Protein AF-A0A9P0K4I7-F1 (afdb_monomer_lite)

Foldseek 3Di:
DVVVVVVVVVVVVVVPPPVPPDDPVVPDDDDDPVVVVVVVVVVVVCVVVVVVVQVVCVVVVVHPPPPPPVPDDDPPPPPPDDPPDDQDADDPDDPFDFPDKDDDPDFWIWTDGPVGIDIDGHDDD

Organism: Acanthoscelides obtectus (NCBI:txid200917)

Secondary structure (DSSP, 8-state):
-HHHHHHHHHHHHTTS-TT--S-GGGGSPPPPTHHHHHHHHHHHHHHHHHHHHHHHHHHHT-SS--SS--SS--TT------TTS---------SSPEEEEEE-SSSEEEEEETTEEEEEE----

Radius of gyration: 27.65 Å; chains: 1; bounding box: 65×18×66 Å

pLDDT: mean 71.21, std 15.38, range [39.22, 96.19]

Structure (mmCIF, N/CA/C/O backbone):
data_AF-A0A9P0K4I7-F1
#
_entry.id   AF-A0A9P0K4I7-F1
#
loop_
_atom_site.group_PDB
_atom_site.id
_atom_site.type_symbol
_atom_site.label_atom_id
_atom_site.label_alt_id
_atom_site.label_comp_id
_atom_site.label_asym_id
_atom_site.label_entity_id
_atom_site.label_seq_id
_atom_site.pdbx_PDB_ins_code
_atom_site.Cartn_x
_atom_site.Cartn_y
_atom_site.Cartn_z
_atom_site.occupancy
_atom_site.B_iso_or_equiv
_atom_site.auth_seq_id
_atom_site.auth_comp_id
_atom_site.auth_asym_id
_atom_site.auth_atom_id
_atom_site.pdbx_PDB_model_num
ATOM 1 N N . MET A 1 1 ? 25.303 -8.390 16.172 1.00 68.50 1 MET A N 1
ATOM 2 C CA . MET A 1 1 ? 23.932 -7.814 16.115 1.00 68.50 1 MET A CA 1
ATOM 3 C C . MET A 1 1 ? 23.835 -7.254 14.718 1.00 68.50 1 MET A C 1
ATOM 5 O O . MET A 1 1 ? 24.655 -6.401 14.418 1.00 68.50 1 MET A O 1
ATOM 9 N N . LEU A 1 2 ? 22.911 -7.736 13.883 1.00 76.75 2 LEU A N 1
ATOM 10 C CA . LEU A 1 2 ? 22.977 -7.604 12.417 1.00 76.75 2 LEU A CA 1
ATOM 11 C C . LEU A 1 2 ? 23.334 -6.190 11.912 1.00 76.75 2 LEU A C 1
ATOM 13 O O . LEU A 1 2 ? 24.164 -6.043 11.026 1.00 76.75 2 LEU A O 1
ATOM 17 N N . ILE A 1 3 ? 22.780 -5.149 12.542 1.00 79.06 3 ILE A N 1
ATOM 18 C CA . ILE A 1 3 ? 23.058 -3.734 12.230 1.00 79.06 3 ILE A CA 1
ATOM 19 C C . ILE A 1 3 ? 24.517 -3.331 12.503 1.00 79.06 3 ILE A C 1
ATOM 21 O O . ILE A 1 3 ? 25.117 -2.588 11.732 1.00 79.06 3 ILE A O 1
ATOM 25 N N . LYS A 1 4 ? 25.098 -3.814 13.602 1.00 76.94 4 LYS A N 1
ATOM 26 C CA . LYS A 1 4 ? 26.486 -3.531 13.987 1.00 76.94 4 LYS A CA 1
ATOM 27 C C . LYS A 1 4 ? 27.473 -4.216 13.041 1.00 76.94 4 LYS A C 1
ATOM 29 O O . LYS A 1 4 ? 28.497 -3.626 12.717 1.00 76.94 4 LYS A O 1
ATOM 34 N N . ASP A 1 5 ? 27.115 -5.411 12.581 1.00 81.12 5 ASP A N 1
ATOM 35 C CA . ASP A 1 5 ? 27.940 -6.234 11.698 1.00 81.12 5 ASP A CA 1
ATOM 36 C C . ASP A 1 5 ? 27.957 -5.629 10.270 1.00 81.12 5 ASP A C 1
ATOM 38 O O . ASP A 1 5 ? 29.027 -5.408 9.699 1.00 81.12 5 ASP A O 1
ATOM 42 N N . LEU A 1 6 ? 26.791 -5.184 9.773 1.00 77.19 6 LEU A N 1
ATOM 43 C CA . LEU A 1 6 ? 26.635 -4.434 8.512 1.00 77.19 6 LEU A CA 1
ATOM 44 C C . LEU A 1 6 ? 27.411 -3.108 8.495 1.00 77.19 6 LEU A C 1
ATOM 46 O O . LEU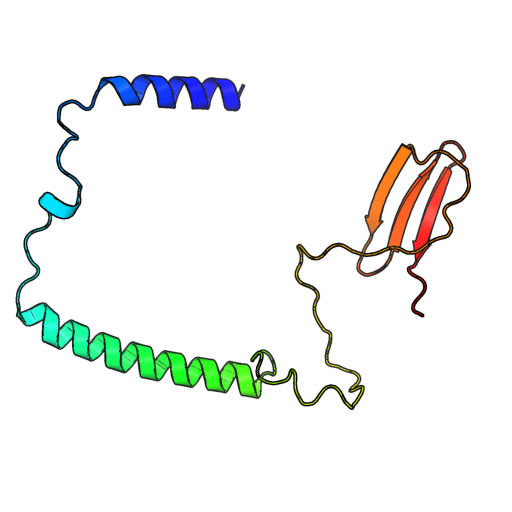 A 1 6 ? 28.045 -2.755 7.500 1.00 77.19 6 LEU A O 1
ATOM 50 N N . TYR A 1 7 ? 27.377 -2.361 9.602 1.00 76.88 7 TYR A N 1
ATOM 51 C CA . TYR A 1 7 ? 28.093 -1.090 9.706 1.00 76.88 7 TYR A CA 1
ATOM 52 C C . TYR A 1 7 ? 29.615 -1.284 9.666 1.00 76.88 7 TYR A C 1
ATOM 54 O O . TYR A 1 7 ? 30.326 -0.493 9.041 1.00 76.88 7 TYR A O 1
ATOM 62 N N . SER A 1 8 ? 30.126 -2.342 10.308 1.00 75.25 8 SER A N 1
ATOM 63 C CA . SER A 1 8 ? 31.559 -2.640 10.294 1.00 75.25 8 SER A CA 1
ATOM 64 C C . SER A 1 8 ? 32.077 -3.033 8.913 1.00 75.25 8 SER A C 1
ATOM 66 O O . SER A 1 8 ? 33.113 -2.505 8.514 1.00 75.25 8 SER A O 1
ATOM 68 N N . GLU A 1 9 ? 31.352 -3.874 8.167 1.00 70.94 9 GLU A N 1
ATOM 69 C CA . GLU A 1 9 ? 31.741 -4.268 6.803 1.00 70.94 9 GLU A CA 1
ATOM 70 C C . GLU A 1 9 ? 31.769 -3.067 5.850 1.00 70.94 9 GLU A C 1
ATOM 72 O O . GLU A 1 9 ? 32.747 -2.861 5.125 1.00 70.94 9 GLU A O 1
ATOM 77 N N . HIS A 1 10 ? 30.744 -2.212 5.914 1.00 68.81 10 HIS A N 1
ATOM 78 C CA . HIS A 1 10 ? 30.658 -1.019 5.071 1.00 68.81 10 HIS A CA 1
ATOM 79 C C . HIS A 1 10 ? 31.802 -0.026 5.343 1.00 68.81 10 HIS A C 1
ATOM 81 O O . HIS A 1 10 ? 32.341 0.599 4.428 1.00 68.81 10 HIS A O 1
ATOM 87 N N . MET A 1 11 ? 32.212 0.122 6.606 1.00 68.00 11 MET A N 1
ATOM 88 C CA . MET A 1 11 ? 33.302 1.028 6.978 1.00 68.00 11 MET A CA 1
ATOM 89 C C . MET A 1 11 ? 34.687 0.525 6.553 1.00 68.00 11 MET A C 1
ATOM 91 O O . MET A 1 11 ? 35.580 1.344 6.317 1.00 68.00 11 MET A O 1
ATOM 95 N N . THR A 1 12 ? 34.889 -0.792 6.468 1.00 60.88 12 THR A N 1
ATOM 96 C CA . THR A 1 12 ? 36.161 -1.378 6.020 1.00 60.88 12 THR A CA 1
ATOM 97 C C . THR A 1 12 ? 36.374 -1.252 4.513 1.00 60.88 12 THR A C 1
ATOM 99 O O . THR A 1 12 ? 37.498 -0.978 4.092 1.00 60.88 12 THR A O 1
ATOM 102 N N . ASP A 1 13 ? 35.309 -1.351 3.716 1.00 56.81 13 ASP A N 1
ATOM 103 C CA . ASP A 1 13 ? 35.386 -1.312 2.249 1.00 56.81 13 ASP A CA 1
ATOM 104 C C . ASP A 1 13 ? 35.703 0.102 1.711 1.00 56.81 13 ASP A C 1
ATOM 106 O O . ASP A 1 13 ? 36.447 0.288 0.748 1.00 56.81 13 ASP A O 1
ATOM 110 N N . ALA A 1 14 ? 35.264 1.142 2.431 1.00 56.53 14 ALA A N 1
ATOM 111 C CA . ALA A 1 14 ? 35.508 2.543 2.077 1.00 56.53 14 ALA A CA 1
ATOM 112 C C . ALA A 1 14 ? 36.996 2.963 2.075 1.00 56.53 14 ALA A C 1
ATOM 114 O O . ALA A 1 14 ? 37.341 4.016 1.536 1.00 56.53 14 ALA A O 1
ATOM 115 N N . ARG A 1 15 ? 37.896 2.175 2.685 1.00 57.47 15 ARG A N 1
ATOM 116 C CA . ARG A 1 15 ? 39.332 2.504 2.781 1.00 57.47 15 ARG A CA 1
ATOM 117 C C . ARG A 1 15 ? 40.175 1.971 1.613 1.00 57.47 15 ARG A C 1
ATOM 119 O O . ARG A 1 15 ? 41.340 2.349 1.521 1.00 57.47 15 ARG A O 1
ATOM 126 N N . MET A 1 16 ? 39.630 1.132 0.723 1.00 57.44 16 MET A N 1
ATOM 127 C CA . MET A 1 16 ? 40.413 0.412 -0.305 1.00 57.44 16 MET A CA 1
ATOM 128 C C . MET A 1 16 ? 40.318 0.953 -1.743 1.00 57.44 16 MET A C 1
ATOM 130 O O . MET A 1 16 ? 40.861 0.354 -2.667 1.00 57.44 16 MET A O 1
ATOM 134 N N . THR A 1 17 ? 39.708 2.111 -1.983 1.00 56.50 17 THR A N 1
ATOM 135 C CA . THR A 1 17 ? 39.307 2.506 -3.346 1.00 56.50 17 THR A CA 1
ATOM 136 C C . THR A 1 17 ? 39.967 3.785 -3.875 1.00 56.50 17 THR A C 1
ATOM 138 O O . THR A 1 17 ? 39.303 4.673 -4.398 1.00 56.50 17 THR A O 1
ATOM 141 N N . MET A 1 18 ? 41.304 3.861 -3.847 1.00 51.38 18 MET A N 1
ATOM 142 C CA . MET A 1 18 ? 42.060 4.868 -4.630 1.00 51.38 18 MET A CA 1
ATOM 143 C C . MET A 1 18 ? 42.191 4.507 -6.127 1.00 51.38 18 MET A C 1
ATOM 145 O O . MET A 1 18 ? 42.613 5.341 -6.923 1.00 51.38 18 MET A O 1
ATOM 149 N N . LEU A 1 19 ? 41.774 3.300 -6.534 1.00 52.59 19 LEU A N 1
ATOM 150 C CA . LEU A 1 19 ? 41.623 2.895 -7.944 1.00 52.59 19 LEU A CA 1
ATOM 151 C C . LEU A 1 19 ? 40.206 3.147 -8.504 1.00 52.59 19 LEU A C 1
ATOM 153 O O . LEU A 1 19 ? 39.967 2.948 -9.691 1.00 52.59 19 LEU A O 1
ATOM 157 N N . ASN A 1 20 ? 39.272 3.627 -7.676 1.00 48.19 20 ASN A N 1
ATOM 158 C CA . ASN A 1 20 ? 37.840 3.734 -7.985 1.00 48.19 20 ASN A CA 1
ATOM 159 C C . ASN A 1 20 ? 37.416 5.188 -8.269 1.00 48.19 20 ASN A C 1
ATOM 161 O O . ASN A 1 20 ? 36.452 5.701 -7.709 1.00 48.19 20 ASN A O 1
ATOM 165 N N . ARG A 1 21 ? 38.207 5.910 -9.072 1.00 53.94 21 ARG A N 1
ATOM 166 C CA . ARG A 1 21 ? 37.872 7.280 -9.516 1.00 53.94 21 ARG A CA 1
ATOM 167 C C . ARG A 1 21 ? 37.446 7.373 -10.977 1.00 53.94 21 ARG A C 1
ATOM 169 O O . ARG A 1 21 ? 37.165 8.470 -11.446 1.00 53.94 21 ARG A O 1
ATOM 176 N N . ARG A 1 22 ? 37.397 6.248 -11.688 1.00 59.28 22 ARG A N 1
ATOM 177 C CA . ARG A 1 22 ? 36.776 6.169 -13.013 1.00 59.28 22 ARG A CA 1
ATOM 178 C C . ARG A 1 22 ? 35.393 5.577 -12.827 1.00 59.28 22 ARG A C 1
ATOM 180 O O . ARG A 1 22 ? 35.269 4.534 -12.186 1.00 59.28 22 ARG A O 1
ATOM 187 N N . ALA A 1 23 ? 34.370 6.259 -13.327 1.00 59.25 23 ALA A N 1
ATOM 188 C CA . ALA A 1 23 ? 33.029 5.705 -13.299 1.00 59.25 23 ALA A CA 1
ATOM 189 C C . ALA A 1 23 ? 33.022 4.427 -14.151 1.00 59.25 23 ALA A C 1
ATOM 191 O O . ALA A 1 23 ? 33.748 4.332 -15.140 1.00 59.25 23 ALA A O 1
ATOM 192 N N . PHE A 1 24 ? 32.204 3.436 -13.786 1.00 54.53 24 PHE A N 1
ATOM 193 C CA . PHE A 1 24 ? 32.059 2.187 -14.553 1.00 54.53 24 PHE A CA 1
ATOM 194 C C . PHE A 1 24 ? 31.771 2.436 -16.049 1.00 54.53 24 PHE A C 1
ATOM 196 O O . PHE A 1 24 ? 32.133 1.619 -16.892 1.00 54.53 24 PHE A O 1
ATOM 203 N N . SER A 1 25 ? 31.164 3.582 -16.376 1.00 59.94 25 SER A N 1
ATOM 204 C CA . SER A 1 25 ? 30.916 4.061 -17.739 1.00 59.94 25 SER A CA 1
ATOM 205 C C . SER A 1 25 ? 32.182 4.277 -18.567 1.00 59.94 25 SER A C 1
ATOM 207 O O . SER A 1 25 ? 32.151 4.059 -19.770 1.00 59.94 25 SER A O 1
ATOM 209 N N . ASP A 1 26 ? 33.296 4.662 -17.944 1.00 58.34 26 ASP A N 1
ATOM 210 C CA . ASP A 1 26 ? 34.518 5.076 -18.646 1.00 58.34 26 ASP A CA 1
ATOM 211 C C . ASP A 1 26 ? 35.366 3.878 -19.113 1.00 58.34 26 ASP A C 1
ATOM 213 O O . ASP A 1 26 ? 36.348 4.037 -19.836 1.00 58.34 26 ASP A O 1
ATOM 217 N N . VAL A 1 27 ? 35.010 2.668 -18.668 1.00 57.56 27 VAL A N 1
ATOM 218 C CA . VAL A 1 27 ? 35.673 1.398 -19.017 1.00 57.56 27 VAL A CA 1
ATOM 219 C C . VAL A 1 27 ? 34.903 0.651 -20.116 1.00 57.56 27 VAL A C 1
ATOM 221 O O . VAL A 1 27 ? 35.431 -0.277 -20.731 1.00 57.56 27 VAL A O 1
ATOM 224 N N . LEU A 1 28 ? 33.664 1.058 -20.406 1.00 57.62 28 LEU A N 1
ATOM 225 C CA . LEU A 1 28 ? 32.848 0.449 -21.448 1.00 57.62 28 LEU A CA 1
ATOM 226 C C . LEU A 1 28 ? 33.227 1.050 -22.805 1.00 57.62 28 LEU A C 1
ATOM 228 O O . LEU A 1 28 ? 32.960 2.215 -23.078 1.00 57.62 28 LEU A O 1
ATOM 232 N N . ALA A 1 29 ? 33.860 0.246 -23.662 1.00 62.12 29 ALA A N 1
ATOM 233 C CA . ALA A 1 29 ? 34.121 0.634 -25.043 1.00 62.12 29 ALA A CA 1
ATOM 234 C C . ALA A 1 29 ? 32.808 1.004 -25.755 1.00 62.12 29 ALA A C 1
ATOM 236 O O . ALA A 1 29 ? 31.804 0.295 -25.613 1.00 62.12 29 ALA A O 1
ATOM 237 N N . ASP A 1 30 ? 32.834 2.081 -26.548 1.00 58.91 30 ASP A N 1
ATOM 238 C CA . ASP A 1 30 ? 31.697 2.498 -27.368 1.00 58.91 30 ASP A CA 1
ATOM 239 C C . ASP A 1 30 ? 31.168 1.313 -28.182 1.00 58.91 30 ASP A C 1
ATOM 241 O O . ASP A 1 30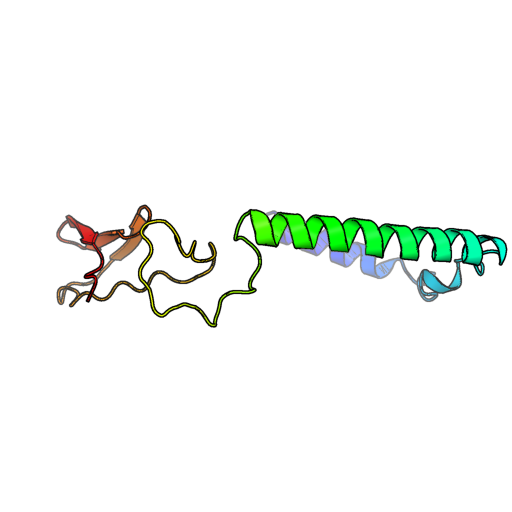 ? 31.900 0.630 -28.907 1.00 58.91 30 ASP A O 1
ATOM 245 N N . THR A 1 31 ? 29.874 1.040 -28.034 1.00 58.22 31 THR A N 1
ATOM 246 C CA . THR A 1 31 ? 29.257 -0.146 -28.622 1.00 58.22 31 THR A CA 1
ATOM 247 C C . THR A 1 31 ? 29.345 -0.078 -30.160 1.00 58.22 31 THR A C 1
ATOM 249 O O . THR A 1 31 ? 29.006 0.957 -30.743 1.00 58.22 31 THR A O 1
ATOM 252 N N . PRO A 1 32 ? 29.777 -1.151 -30.861 1.00 60.66 32 PRO A N 1
ATOM 253 C CA . PRO A 1 32 ? 29.987 -1.123 -32.311 1.00 60.66 32 PRO A CA 1
ATOM 254 C C . PRO A 1 32 ? 28.733 -0.681 -33.074 1.00 60.66 32 PRO A C 1
ATOM 256 O O . PRO A 1 32 ? 27.626 -1.074 -32.721 1.00 60.66 32 PRO A O 1
ATOM 259 N N . ARG A 1 33 ? 28.885 0.061 -34.182 1.00 59.97 33 ARG A N 1
ATOM 260 C CA . ARG A 1 33 ? 27.771 0.601 -35.003 1.00 59.97 33 ARG A CA 1
ATOM 261 C C . ARG A 1 33 ? 26.716 -0.433 -35.442 1.00 59.97 33 ARG A C 1
ATOM 263 O O . ARG A 1 33 ? 25.567 -0.057 -35.650 1.00 59.97 33 ARG A O 1
ATOM 270 N N . HIS A 1 34 ? 27.066 -1.720 -35.515 1.00 55.59 34 HIS A N 1
ATOM 271 C CA . HIS A 1 34 ? 26.132 -2.832 -35.770 1.00 55.59 34 HIS A CA 1
ATOM 272 C C . HIS A 1 34 ? 25.082 -3.019 -34.648 1.00 55.59 34 HIS A C 1
ATOM 274 O O . HIS A 1 34 ? 24.036 -3.636 -34.846 1.00 55.59 34 HIS A O 1
ATOM 280 N N . SER A 1 35 ? 25.334 -2.453 -33.467 1.00 61.06 35 SER A N 1
ATOM 281 C CA . SER A 1 35 ? 24.394 -2.388 -32.351 1.00 61.06 35 SER A CA 1
ATOM 282 C C . SER A 1 35 ? 23.173 -1.534 -32.662 1.00 61.06 35 SER A C 1
ATOM 284 O O . SER A 1 35 ? 22.107 -1.844 -32.151 1.00 61.06 35 SER A O 1
ATOM 286 N N . ARG A 1 36 ? 23.288 -0.501 -33.510 1.00 66.88 36 ARG A N 1
ATOM 287 C CA . ARG A 1 36 ? 22.169 0.414 -33.793 1.00 66.88 36 ARG A CA 1
ATOM 288 C C . ARG A 1 36 ? 21.006 -0.290 -34.493 1.00 66.88 36 ARG A C 1
ATOM 290 O O . ARG A 1 36 ? 19.891 -0.195 -34.021 1.00 66.88 36 ARG A O 1
ATOM 297 N N . LEU A 1 37 ? 21.272 -1.114 -35.510 1.00 72.25 37 LEU A N 1
ATOM 298 C CA . LEU A 1 37 ? 20.221 -1.890 -36.196 1.00 72.25 37 LEU A CA 1
ATOM 299 C C . LEU A 1 37 ? 19.558 -2.933 -35.281 1.00 72.25 37 LEU A C 1
ATOM 301 O O . LEU A 1 37 ? 18.355 -3.192 -35.365 1.00 72.25 37 LEU A O 1
ATOM 305 N N . LYS A 1 38 ? 20.352 -3.541 -34.390 1.00 77.94 38 LYS A N 1
ATOM 306 C CA . LYS A 1 38 ? 19.843 -4.467 -33.372 1.00 77.94 38 LYS A CA 1
ATOM 307 C C . LYS A 1 38 ? 18.996 -3.727 -32.334 1.00 77.94 38 LYS A C 1
ATOM 309 O O . LYS A 1 38 ? 18.008 -4.281 -31.869 1.00 77.94 38 LYS A O 1
ATOM 314 N N . GLU A 1 39 ? 19.368 -2.499 -31.997 1.00 81.19 39 GLU A N 1
ATOM 315 C CA . GLU A 1 39 ? 18.633 -1.628 -31.083 1.00 81.19 39 GLU A CA 1
ATOM 316 C C . GLU A 1 39 ? 17.322 -1.130 -31.700 1.00 81.19 39 GLU A C 1
ATOM 318 O O . GLU A 1 39 ? 16.279 -1.240 -31.067 1.00 81.19 39 GLU A O 1
ATOM 323 N N . ASP A 1 40 ? 17.328 -0.721 -32.969 1.00 82.56 40 ASP A N 1
ATOM 324 C CA . ASP A 1 40 ? 16.114 -0.326 -33.695 1.00 82.56 40 ASP A CA 1
ATOM 325 C C . ASP A 1 40 ? 15.104 -1.484 -33.750 1.00 82.56 40 ASP A C 1
ATOM 327 O O . ASP A 1 40 ? 13.909 -1.308 -33.509 1.00 82.56 40 ASP A O 1
ATOM 331 N N . SER A 1 41 ? 15.595 -2.708 -33.971 1.00 86.94 41 SER A N 1
ATOM 332 C CA . SER A 1 41 ? 14.764 -3.919 -33.934 1.00 86.94 41 SER A CA 1
ATOM 333 C C . SER A 1 41 ? 14.150 -4.156 -32.547 1.00 86.94 41 SER A C 1
ATOM 335 O O . SER A 1 41 ? 12.978 -4.522 -32.444 1.00 86.94 41 SER A O 1
ATOM 337 N N . ARG A 1 42 ? 14.909 -3.902 -31.470 1.00 89.62 42 ARG A N 1
ATOM 338 C CA . ARG A 1 42 ? 14.410 -3.992 -30.088 1.00 89.62 42 ARG A CA 1
ATOM 339 C C . ARG A 1 42 ? 13.365 -2.924 -29.791 1.00 89.62 42 ARG A C 1
ATOM 341 O O . ARG A 1 42 ? 12.387 -3.231 -29.121 1.00 89.62 42 ARG A O 1
ATOM 348 N N . GLN A 1 43 ? 13.534 -1.702 -30.296 1.00 92.25 43 GLN A N 1
ATOM 349 C CA . GLN A 1 43 ? 12.555 -0.627 -30.113 1.00 92.25 43 GLN A CA 1
ATOM 350 C C . GLN A 1 43 ? 11.216 -0.968 -30.774 1.00 92.25 43 GLN A C 1
ATOM 352 O O . GLN A 1 43 ? 10.164 -0.800 -30.158 1.00 92.25 43 GLN A O 1
ATOM 357 N N . ILE A 1 44 ? 11.247 -1.517 -31.991 1.00 93.38 44 ILE A N 1
ATOM 358 C CA . ILE A 1 44 ? 10.039 -1.974 -32.694 1.00 93.38 44 ILE A CA 1
ATOM 359 C C . ILE A 1 44 ? 9.336 -3.077 -31.895 1.00 93.38 44 ILE A C 1
ATOM 361 O O . ILE A 1 44 ? 8.117 -3.044 -31.708 1.00 93.38 44 ILE A O 1
ATOM 365 N N . GLU A 1 45 ? 10.097 -4.048 -31.391 1.00 93.25 45 GLU A N 1
ATOM 366 C CA . GLU A 1 45 ? 9.549 -5.140 -30.592 1.00 93.25 45 GLU A CA 1
ATOM 367 C C . GLU A 1 45 ? 8.992 -4.659 -29.245 1.00 93.25 45 GLU A C 1
ATOM 369 O O . GLU A 1 45 ? 7.902 -5.078 -28.856 1.00 93.25 45 GLU A O 1
ATOM 374 N N . PHE A 1 46 ? 9.675 -3.725 -28.581 1.00 95.25 46 PHE A N 1
ATOM 375 C CA . PHE A 1 46 ? 9.214 -3.097 -27.346 1.00 95.25 46 PHE A CA 1
ATOM 376 C C . PHE A 1 46 ? 7.864 -2.400 -27.539 1.00 95.25 46 PHE A C 1
ATOM 378 O O . PHE A 1 46 ? 6.944 -2.615 -26.749 1.00 95.25 46 PHE A O 1
ATOM 385 N N . VAL A 1 47 ? 7.703 -1.622 -28.616 1.00 95.44 47 VAL A N 1
ATOM 386 C CA . VAL A 1 47 ? 6.428 -0.959 -28.932 1.00 95.44 47 VAL A CA 1
ATOM 387 C C . VAL A 1 47 ? 5.336 -1.987 -29.215 1.00 95.44 47 VAL A C 1
ATOM 389 O O . VAL A 1 47 ? 4.240 -1.874 -28.668 1.00 95.44 47 VAL A O 1
ATOM 392 N N . ARG A 1 48 ? 5.626 -3.015 -30.020 1.00 96.19 48 ARG A N 1
ATOM 393 C CA . ARG A 1 48 ? 4.663 -4.072 -30.361 1.00 96.19 48 ARG A CA 1
ATOM 394 C C . ARG A 1 48 ? 4.172 -4.819 -29.119 1.00 96.19 48 ARG A C 1
ATOM 396 O O . ARG A 1 48 ? 2.967 -4.989 -28.944 1.00 96.19 48 ARG A O 1
ATOM 403 N N . ILE A 1 49 ? 5.093 -5.248 -28.255 1.00 95.00 49 ILE A N 1
ATOM 404 C CA . ILE A 1 49 ? 4.768 -5.953 -27.008 1.00 95.00 49 ILE A CA 1
ATOM 405 C C . ILE A 1 49 ? 4.015 -5.017 -26.058 1.00 95.00 49 ILE A C 1
ATOM 407 O O . ILE A 1 49 ? 2.975 -5.396 -25.527 1.00 95.00 49 ILE A O 1
ATOM 411 N N . GLY A 1 50 ? 4.479 -3.776 -25.892 1.00 93.56 50 GLY A N 1
ATOM 412 C CA . GLY A 1 50 ? 3.825 -2.785 -25.038 1.00 93.56 50 GLY A CA 1
ATOM 413 C C . GLY A 1 50 ? 2.390 -2.472 -25.474 1.00 93.56 50 GLY A C 1
ATOM 414 O O . GLY A 1 50 ? 1.500 -2.371 -24.632 1.00 93.56 50 GLY A O 1
ATOM 415 N N . GLN A 1 51 ? 2.130 -2.376 -26.781 1.00 94.31 51 GLN A N 1
ATOM 416 C CA . GLN A 1 51 ? 0.778 -2.190 -27.317 1.00 94.31 51 GLN A CA 1
ATOM 417 C C . GLN A 1 51 ? -0.122 -3.404 -27.060 1.00 94.31 51 GLN A C 1
ATOM 419 O O . GLN A 1 51 ? -1.274 -3.222 -26.666 1.00 94.31 51 GLN A O 1
ATOM 424 N N . ALA A 1 52 ? 0.394 -4.624 -27.231 1.00 91.75 52 ALA A N 1
ATOM 425 C CA . ALA A 1 52 ? -0.355 -5.847 -26.945 1.00 91.75 52 ALA A CA 1
ATOM 426 C C . ALA A 1 52 ? -0.729 -5.951 -25.457 1.00 91.75 52 ALA A C 1
ATOM 428 O O . ALA A 1 52 ? -1.895 -6.162 -25.134 1.00 91.75 52 ALA A O 1
ATOM 429 N N . LEU A 1 53 ? 0.229 -5.702 -24.558 1.00 89.44 53 LEU A N 1
ATOM 430 C CA . LEU A 1 53 ? -0.007 -5.685 -23.111 1.00 89.44 53 LE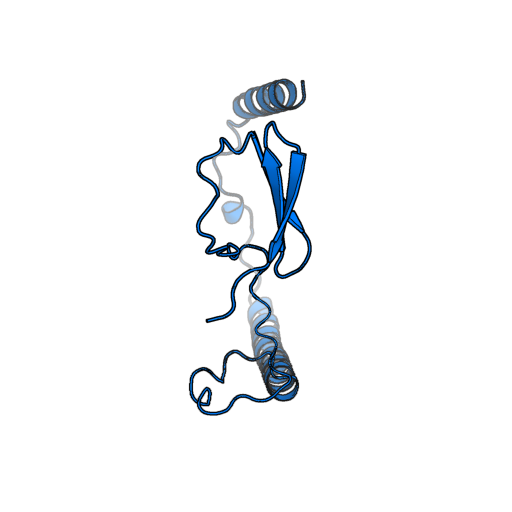U A CA 1
ATOM 431 C C . LEU A 1 53 ? -0.993 -4.585 -22.702 1.00 89.44 53 LEU A C 1
ATOM 433 O O . LEU A 1 53 ? -1.839 -4.796 -21.837 1.00 89.44 53 LEU A O 1
ATOM 437 N N . LYS A 1 54 ? -0.932 -3.415 -23.350 1.00 87.44 54 LYS A N 1
ATOM 438 C CA . LYS A 1 54 ? -1.895 -2.331 -23.124 1.00 87.44 54 LYS A CA 1
ATOM 439 C C . LYS A 1 54 ? -3.314 -2.753 -23.506 1.00 87.44 54 LYS A C 1
ATOM 441 O O . LYS A 1 54 ? -4.243 -2.483 -22.751 1.00 87.44 54 LYS A O 1
ATOM 446 N N . LEU A 1 55 ? -3.487 -3.403 -24.658 1.00 86.81 55 LEU A N 1
ATOM 447 C CA . LEU A 1 55 ? -4.788 -3.926 -25.081 1.00 86.81 55 LEU A CA 1
ATOM 448 C C . LEU A 1 55 ? -5.290 -5.012 -24.128 1.00 86.81 55 LEU A C 1
ATOM 450 O O . LEU A 1 55 ? -6.457 -4.985 -23.751 1.00 86.81 55 LEU A O 1
ATOM 454 N N . GLU A 1 56 ? -4.415 -5.917 -23.688 1.00 84.69 56 GLU A N 1
ATOM 455 C CA . GLU A 1 56 ? -4.764 -6.953 -22.715 1.00 84.69 56 GLU A CA 1
ATOM 456 C C . GLU A 1 56 ? -5.237 -6.349 -21.385 1.00 84.69 56 GLU A C 1
ATOM 458 O O . GLU A 1 56 ? -6.278 -6.749 -20.864 1.00 84.69 56 GLU A O 1
ATOM 463 N N . ALA A 1 57 ? -4.531 -5.338 -20.869 1.00 79.75 57 ALA A N 1
ATOM 464 C CA . ALA A 1 57 ? -4.921 -4.627 -19.654 1.00 79.75 57 ALA A CA 1
ATOM 465 C C . ALA A 1 57 ? -6.281 -3.922 -19.801 1.00 79.75 57 ALA A C 1
ATOM 467 O O . ALA A 1 57 ? -7.066 -3.902 -18.856 1.00 79.75 57 ALA A O 1
ATOM 468 N N . ILE A 1 58 ? -6.591 -3.377 -20.983 1.00 81.12 58 ILE A N 1
ATOM 469 C CA . ILE A 1 58 ? -7.899 -2.765 -21.269 1.00 81.12 58 ILE A CA 1
ATOM 470 C C . ILE A 1 58 ? -9.001 -3.829 -21.298 1.00 81.12 58 ILE A C 1
ATOM 472 O O . ILE A 1 58 ? -10.024 -3.650 -20.647 1.00 81.12 58 ILE A O 1
ATOM 476 N N . VAL A 1 59 ? -8.792 -4.943 -22.011 1.00 81.69 59 VAL A N 1
ATOM 477 C CA . VAL A 1 59 ? -9.760 -6.056 -22.094 1.00 81.69 59 VAL A CA 1
ATOM 478 C C . VAL A 1 59 ? -10.038 -6.655 -20.715 1.00 81.69 59 VAL A C 1
ATOM 480 O O . VAL A 1 59 ? -11.174 -7.014 -20.415 1.00 81.69 59 VAL A O 1
ATOM 483 N N . ARG A 1 60 ? -9.010 -6.735 -19.867 1.00 78.88 60 ARG A N 1
ATOM 484 C CA . ARG A 1 60 ? -9.105 -7.224 -18.488 1.00 78.88 60 ARG A CA 1
ATOM 485 C C . ARG A 1 60 ? -9.748 -6.215 -17.526 1.00 78.88 60 ARG A C 1
ATOM 487 O O . ARG A 1 60 ? -10.198 -6.614 -16.460 1.00 78.88 60 ARG A O 1
ATOM 494 N N . GLY A 1 61 ? -9.811 -4.936 -17.899 1.00 76.25 61 GLY A N 1
ATOM 495 C CA . GLY A 1 61 ? -10.313 -3.856 -17.045 1.00 76.25 61 GLY A CA 1
ATOM 496 C C . GLY A 1 61 ? -9.294 -3.311 -16.034 1.00 76.25 61 GLY A C 1
ATOM 497 O O . GLY A 1 61 ? -9.652 -2.467 -15.220 1.00 76.25 61 GLY A O 1
ATOM 498 N N . ASP A 1 62 ? -8.033 -3.747 -16.107 1.00 70.31 62 ASP A N 1
ATOM 499 C CA . ASP A 1 62 ? -6.932 -3.297 -15.239 1.00 70.31 62 ASP A CA 1
ATOM 500 C C . ASP A 1 62 ? -6.285 -1.993 -15.738 1.00 70.31 62 ASP A C 1
ATOM 502 O O . ASP A 1 62 ? -5.504 -1.351 -15.031 1.00 70.31 62 AS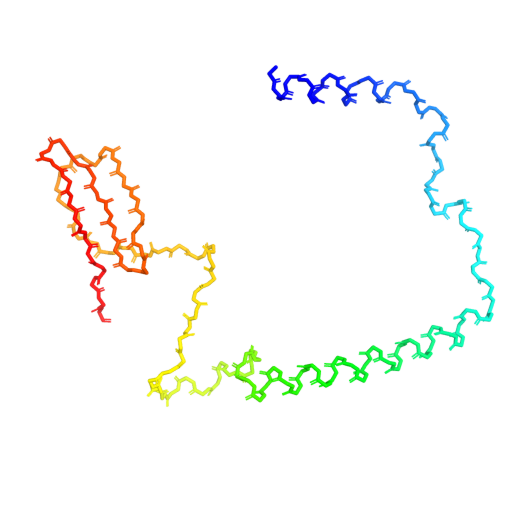P A O 1
ATOM 506 N N . ALA A 1 63 ? -6.571 -1.593 -16.979 1.00 71.44 63 ALA A N 1
ATOM 507 C CA . ALA A 1 63 ? -6.080 -0.334 -17.510 1.00 71.44 63 ALA A CA 1
ATOM 508 C C . ALA A 1 63 ? -6.715 0.850 -16.751 1.00 71.44 63 ALA A C 1
ATOM 510 O O . ALA A 1 63 ? -7.939 0.907 -16.622 1.00 71.44 63 ALA A O 1
ATOM 511 N N . PRO A 1 64 ? -5.931 1.865 -16.339 1.00 58.38 64 PRO A N 1
ATOM 512 C CA . PRO A 1 64 ? -6.431 3.056 -15.640 1.00 58.38 64 PRO A CA 1
ATOM 513 C C . PRO A 1 64 ? -7.238 4.005 -16.552 1.00 58.38 64 PRO A C 1
ATOM 515 O O . PRO A 1 64 ? -7.302 5.211 -16.328 1.00 58.38 64 PRO A O 1
ATOM 518 N N . THR A 1 65 ? -7.856 3.487 -17.614 1.00 59.81 65 THR A N 1
ATOM 519 C CA . THR A 1 65 ? -8.565 4.245 -18.651 1.00 59.81 65 THR A CA 1
ATOM 520 C C . THR A 1 65 ? -9.977 4.687 -18.254 1.00 59.81 65 THR A C 1
ATOM 522 O O . THR A 1 65 ? -10.674 5.263 -19.084 1.00 59.81 65 THR A O 1
ATOM 525 N N . SER A 1 66 ? -10.399 4.487 -17.003 1.00 51.94 66 SER A N 1
ATOM 526 C CA . SER A 1 66 ? -11.798 4.679 -16.594 1.00 51.94 66 SER A CA 1
ATOM 527 C C . SER A 1 66 ? -11.963 5.527 -15.329 1.00 51.94 66 SER A C 1
ATOM 529 O O . SER A 1 66 ? -12.708 5.162 -14.429 1.00 51.94 66 SER A O 1
ATOM 531 N N . LEU A 1 67 ? -11.325 6.700 -15.259 1.00 49.56 67 LEU A N 1
ATOM 532 C CA . LEU A 1 67 ? -11.764 7.753 -14.322 1.00 49.56 67 LEU A CA 1
ATOM 533 C C . LEU A 1 67 ? -13.003 8.528 -14.829 1.00 49.56 67 LEU A C 1
ATOM 535 O O . LEU A 1 67 ? -13.551 9.338 -14.092 1.00 49.56 67 LEU A O 1
ATOM 539 N N . ALA A 1 68 ? -13.480 8.277 -16.058 1.00 46.97 68 ALA A N 1
ATOM 540 C CA . ALA A 1 68 ? -14.572 9.039 -16.683 1.00 46.97 68 ALA A CA 1
ATOM 541 C C . ALA A 1 68 ? -15.937 8.319 -16.753 1.00 46.97 68 ALA A C 1
ATOM 543 O O . ALA A 1 68 ? -16.913 8.926 -17.182 1.00 46.97 68 ALA A O 1
ATOM 544 N N . SER A 1 69 ? -16.049 7.057 -16.323 1.00 43.66 69 SER A N 1
ATOM 545 C CA . SER A 1 69 ? -17.324 6.311 -16.321 1.00 43.66 69 SER A CA 1
ATOM 546 C C . SER A 1 69 ? -17.823 5.937 -14.921 1.00 43.66 69 SER A C 1
ATOM 548 O O . SER A 1 69 ? -18.742 5.132 -14.793 1.00 43.66 69 SER A O 1
ATOM 550 N N . ALA A 1 70 ? -17.277 6.552 -13.866 1.00 43.66 70 ALA A N 1
ATOM 551 C CA . ALA A 1 70 ? -17.750 6.420 -12.483 1.00 43.66 70 ALA A CA 1
ATOM 552 C C . ALA A 1 70 ? -19.065 7.193 -12.231 1.00 43.66 70 ALA A C 1
ATOM 554 O O . ALA A 1 70 ? -19.207 7.941 -11.271 1.00 43.66 70 ALA A O 1
ATOM 555 N N . GLY A 1 71 ? -20.038 7.009 -13.119 1.00 42.06 71 GLY A N 1
ATOM 556 C CA . GLY A 1 71 ? -21.447 7.314 -12.912 1.00 42.06 71 GLY A CA 1
ATOM 557 C C . GLY A 1 71 ? -22.241 6.026 -13.096 1.00 42.06 71 GLY A C 1
ATOM 558 O O . GLY A 1 71 ? -23.031 5.914 -14.024 1.00 42.06 71 GLY A O 1
ATOM 559 N N . GLY A 1 72 ? -21.956 5.008 -12.285 1.00 40.19 72 GLY A N 1
ATOM 560 C CA . GLY A 1 72 ? -22.601 3.707 -12.420 1.00 40.19 72 GLY A CA 1
ATOM 561 C C . GLY A 1 72 ? -21.924 2.646 -11.572 1.00 40.19 72 GLY A C 1
ATOM 562 O O . GLY A 1 72 ? -20.939 2.042 -11.983 1.00 40.19 72 GLY A O 1
ATOM 563 N N . VAL A 1 73 ? -22.475 2.429 -10.382 1.00 46.81 73 VAL A N 1
ATOM 564 C CA . VAL A 1 73 ? -22.199 1.291 -9.504 1.00 46.81 73 VAL A CA 1
ATOM 565 C C . VAL A 1 73 ? -22.413 -0.003 -10.301 1.00 46.81 73 VAL A C 1
ATOM 567 O O . VAL A 1 73 ? -23.546 -0.431 -10.499 1.00 46.81 73 VAL A O 1
ATOM 570 N N . SER A 1 74 ? -21.334 -0.615 -10.794 1.00 39.22 74 SER A N 1
ATOM 571 C CA . SER A 1 74 ? -21.348 -2.006 -11.254 1.00 39.22 74 SER A CA 1
ATOM 572 C C . SER A 1 74 ? -20.869 -2.906 -10.112 1.00 39.22 74 SER A C 1
ATOM 574 O O . SER A 1 74 ? -19.798 -2.647 -9.554 1.00 39.22 74 SER A O 1
ATOM 576 N N . PRO A 1 75 ? -21.621 -3.961 -9.751 1.00 43.78 75 PRO A N 1
ATOM 577 C CA . PRO A 1 75 ? -21.247 -4.886 -8.692 1.00 43.78 75 PRO A CA 1
ATOM 578 C C . PRO A 1 75 ? -20.128 -5.785 -9.226 1.00 43.78 75 PRO A C 1
ATOM 580 O O . PRO A 1 75 ? -20.380 -6.824 -9.826 1.00 43.78 75 PRO A O 1
ATOM 583 N N . GLY A 1 76 ? -18.879 -5.346 -9.095 1.00 48.47 76 GLY A N 1
ATOM 584 C CA . GLY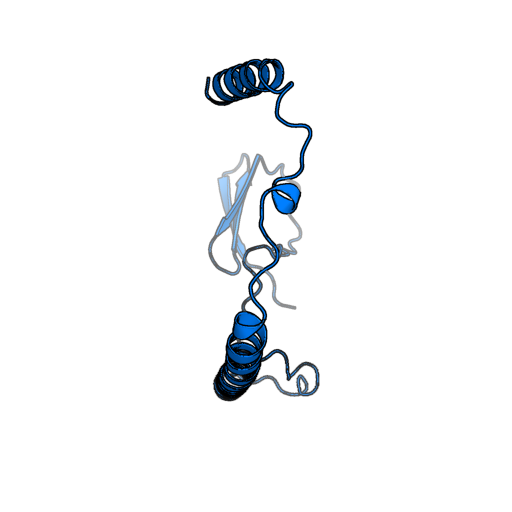 A 1 76 ? -17.732 -6.119 -9.579 1.00 48.47 76 GLY A CA 1
ATOM 585 C C . GLY A 1 76 ? -16.454 -5.323 -9.803 1.00 48.47 76 GLY A C 1
ATOM 586 O O . GLY A 1 76 ? -15.382 -5.922 -9.835 1.00 48.47 76 GLY A O 1
ATOM 587 N N . VAL A 1 77 ? -16.521 -3.989 -9.882 1.00 49.56 77 VAL A N 1
ATOM 588 C CA . VAL A 1 77 ? -15.310 -3.156 -9.836 1.00 49.56 77 VAL A CA 1
ATOM 589 C C . VAL A 1 77 ? -14.900 -3.017 -8.376 1.00 49.56 77 VAL A C 1
ATOM 591 O O . VAL A 1 77 ? -15.206 -2.038 -7.697 1.00 49.56 77 VAL A O 1
ATOM 594 N N . VAL A 1 78 ? -14.241 -4.056 -7.868 1.00 52.09 78 VAL A N 1
ATOM 595 C CA . VAL A 1 78 ? -13.480 -3.960 -6.629 1.00 52.09 78 VAL A CA 1
ATOM 596 C C . VAL A 1 78 ? -12.324 -3.023 -6.941 1.00 52.09 78 VAL A C 1
ATOM 598 O O . VAL A 1 78 ? -11.333 -3.428 -7.546 1.00 52.09 78 VAL A O 1
ATOM 601 N N . PHE A 1 79 ? -12.454 -1.755 -6.554 1.00 53.03 79 PHE A N 1
ATOM 602 C CA . PHE A 1 79 ? -11.292 -0.909 -6.329 1.00 53.03 79 PHE A CA 1
ATOM 603 C C . PHE A 1 79 ? -10.448 -1.621 -5.270 1.00 53.03 79 PHE A C 1
ATOM 605 O O . PHE A 1 79 ? -10.675 -1.466 -4.071 1.00 53.03 79 PHE A O 1
ATOM 612 N N . LYS A 1 80 ? -9.522 -2.484 -5.702 1.00 61.09 80 LYS A N 1
ATOM 613 C CA . LYS A 1 80 ? -8.504 -3.036 -4.819 1.00 61.09 80 LYS A CA 1
ATOM 614 C C . LYS A 1 80 ? -7.650 -1.852 -4.411 1.00 61.09 80 LYS A C 1
ATOM 616 O O . LYS A 1 80 ? -6.774 -1.433 -5.162 1.00 61.09 80 LYS A O 1
ATOM 621 N N . ARG A 1 81 ? -7.957 -1.293 -3.242 1.00 67.69 81 ARG A N 1
ATOM 622 C CA . ARG A 1 81 ? -7.069 -0.357 -2.567 1.00 67.69 81 ARG A CA 1
ATOM 623 C C . ARG A 1 81 ? -5.684 -0.973 -2.548 1.00 67.69 81 ARG A C 1
ATOM 625 O O . ARG A 1 81 ? -5.528 -2.172 -2.295 1.00 67.69 81 ARG A O 1
ATOM 632 N N . SER A 1 82 ? -4.691 -0.168 -2.878 1.00 69.81 82 SER A N 1
ATOM 633 C CA . SER A 1 82 ? -3.318 -0.641 -2.870 1.00 69.81 82 SER A CA 1
ATOM 634 C C . SER A 1 82 ? -2.951 -1.129 -1.459 1.00 69.81 82 SER A C 1
ATOM 636 O O . SER A 1 82 ? -3.428 -0.541 -0.490 1.00 69.81 82 SER A O 1
ATOM 638 N N . PRO A 1 83 ? -2.090 -2.150 -1.284 1.00 65.31 83 PRO A N 1
ATOM 639 C CA . PRO A 1 83 ? -1.758 -2.678 0.047 1.00 65.31 83 PRO A CA 1
ATOM 640 C C . PRO A 1 83 ? -1.209 -1.638 1.039 1.00 65.31 83 PRO A C 1
ATOM 642 O O . PRO A 1 83 ? -1.281 -1.836 2.246 1.00 65.31 83 PRO A O 1
ATOM 645 N N . TRP A 1 84 ? -0.649 -0.536 0.533 1.00 75.06 84 TRP A N 1
ATOM 646 C CA . TRP A 1 84 ? -0.112 0.575 1.323 1.00 75.06 84 TRP A CA 1
ATOM 647 C C . TRP A 1 84 ? -1.143 1.666 1.637 1.00 75.06 84 TRP A C 1
ATOM 649 O O . TRP A 1 84 ? -0.825 2.635 2.325 1.00 75.06 84 TRP A O 1
ATOM 659 N N . GLU A 1 85 ? -2.360 1.571 1.106 1.00 72.38 85 GLU A N 1
ATOM 660 C CA . GLU A 1 85 ? -3.402 2.549 1.378 1.00 72.38 85 GLU A CA 1
ATOM 661 C C . GLU A 1 85 ? -3.968 2.361 2.788 1.00 72.38 85 GLU A C 1
ATOM 663 O O . GLU A 1 85 ? -4.429 1.285 3.160 1.00 72.38 85 GLU A O 1
ATOM 668 N N . ALA A 1 86 ? -3.968 3.437 3.576 1.00 68.06 86 ALA A N 1
ATOM 669 C CA . ALA A 1 86 ? -4.422 3.394 4.961 1.00 68.06 86 ALA A CA 1
ATOM 670 C C . ALA A 1 86 ? -5.920 3.068 5.070 1.00 68.06 86 ALA A C 1
ATOM 672 O O . ALA A 1 86 ? -6.758 3.754 4.480 1.00 68.06 86 ALA A O 1
ATOM 673 N N . ASN A 1 87 ? -6.287 2.069 5.871 1.00 70.81 87 ASN A N 1
ATOM 674 C CA . ASN A 1 87 ? -7.683 1.827 6.230 1.00 70.81 87 ASN A CA 1
ATOM 675 C C . ASN A 1 87 ? -8.182 2.924 7.179 1.00 70.81 87 ASN A C 1
ATOM 677 O O . ASN A 1 87 ? -7.698 3.056 8.302 1.00 70.81 87 ASN A O 1
ATOM 681 N N . CYS A 1 88 ? -9.144 3.725 6.713 1.00 71.25 88 CYS A N 1
ATOM 682 C CA . CYS A 1 88 ? -9.783 4.746 7.533 1.00 71.25 88 CYS A CA 1
ATOM 683 C C . CYS A 1 88 ? -10.927 4.110 8.316 1.00 71.25 88 CYS A C 1
ATOM 685 O O . CYS A 1 88 ? -12.024 3.920 7.793 1.00 71.25 88 CYS A O 1
ATOM 687 N N . PHE A 1 89 ? -10.669 3.798 9.579 1.00 72.31 89 PHE A N 1
ATOM 688 C CA . PHE A 1 89 ? -11.715 3.434 10.519 1.00 72.31 89 PHE A CA 1
ATOM 689 C C . PHE A 1 89 ? -12.266 4.718 11.139 1.00 72.31 89 PHE A C 1
ATOM 691 O O . PHE A 1 89 ? -11.540 5.435 11.825 1.00 72.31 89 PHE A O 1
ATOM 698 N N . TYR A 1 90 ? -13.550 4.996 10.910 1.00 63.47 90 TYR A N 1
ATOM 699 C CA . TYR A 1 90 ? -14.277 6.071 11.585 1.00 63.47 90 TYR A CA 1
ATOM 700 C C . TYR A 1 90 ? -15.188 5.497 12.672 1.00 63.47 90 TYR A C 1
ATOM 702 O O . TYR A 1 90 ? -16.369 5.261 12.413 1.00 63.47 90 TYR A O 1
ATOM 710 N N . PRO A 1 91 ? -14.689 5.267 13.894 1.00 64.69 91 PRO A N 1
ATOM 711 C CA . PRO A 1 91 ? -15.573 5.110 15.027 1.00 64.69 91 PRO A CA 1
ATOM 712 C C . PRO A 1 91 ? -15.512 6.339 15.935 1.00 64.69 91 PRO A C 1
ATOM 714 O O . PRO A 1 91 ? -14.479 6.986 16.117 1.00 64.69 91 PRO A O 1
ATOM 717 N N . VAL A 1 92 ? -16.643 6.605 16.582 1.00 63.69 92 VAL A N 1
ATOM 718 C CA . VAL A 1 92 ? -16.623 7.184 17.923 1.00 63.69 92 VAL A CA 1
ATOM 719 C C . VAL A 1 92 ? -15.928 6.139 18.795 1.00 63.69 92 VAL A C 1
ATOM 721 O O . VAL A 1 92 ? -16.550 5.156 19.197 1.00 63.69 92 VAL A O 1
ATOM 724 N N . PHE A 1 93 ? -14.616 6.271 18.992 1.00 66.38 93 PHE A N 1
ATOM 725 C CA . PHE A 1 93 ? -13.905 5.393 19.914 1.00 66.38 93 PHE A CA 1
ATOM 726 C C . PHE A 1 93 ? -14.502 5.574 21.318 1.00 66.38 93 PHE A C 1
ATOM 728 O O . PHE A 1 93 ? -14.821 6.708 21.699 1.00 66.38 93 PHE A O 1
ATOM 735 N N . PRO A 1 94 ? -14.668 4.491 22.098 1.00 64.75 94 PRO A N 1
ATOM 736 C CA . PRO A 1 94 ? -14.965 4.621 23.517 1.00 64.75 94 PRO A CA 1
ATOM 737 C C . PRO A 1 94 ? -13.922 5.539 24.166 1.00 64.75 94 PRO A C 1
ATOM 739 O O . PRO A 1 94 ? -12.765 5.543 23.753 1.00 64.75 94 PRO A O 1
ATOM 742 N N . ALA A 1 95 ? -14.291 6.283 25.209 1.00 71.12 95 ALA A N 1
ATOM 743 C CA . ALA A 1 95 ? -13.359 7.163 25.931 1.00 71.12 95 ALA A CA 1
ATOM 744 C C . ALA A 1 95 ? -12.217 6.411 26.660 1.00 71.12 95 ALA A C 1
ATOM 746 O O . ALA A 1 95 ? -11.425 7.023 27.373 1.00 71.12 95 ALA A O 1
ATOM 747 N N . GLN A 1 96 ? -12.152 5.087 26.518 1.00 76.69 96 GLN A N 1
ATOM 748 C CA . GLN A 1 96 ? -11.143 4.226 27.116 1.00 76.69 96 GLN A CA 1
ATOM 749 C C . GLN A 1 96 ? -9.821 4.274 26.360 1.00 76.69 96 GLN A C 1
ATOM 751 O O . GLN A 1 96 ? -9.765 4.421 25.139 1.00 76.69 96 GLN A O 1
ATOM 756 N N . ALA A 1 97 ? -8.741 4.090 27.116 1.00 83.94 97 ALA A N 1
ATOM 757 C CA . ALA A 1 97 ? -7.403 3.995 26.567 1.00 83.94 97 ALA A CA 1
ATOM 758 C C . ALA A 1 97 ? -7.245 2.706 25.744 1.00 83.94 97 ALA A C 1
ATOM 760 O O . ALA A 1 97 ? -7.420 1.595 26.248 1.00 83.94 97 ALA A O 1
ATOM 761 N N . VAL A 1 98 ? -6.876 2.868 24.474 1.00 87.62 98 VAL A N 1
ATOM 762 C CA . VAL A 1 98 ? -6.485 1.764 23.593 1.00 87.62 98 VAL A CA 1
ATOM 763 C C . VAL A 1 98 ? -5.015 1.445 23.846 1.00 87.62 98 VAL A C 1
ATOM 765 O O . VAL A 1 98 ? -4.157 2.311 23.677 1.00 87.62 98 VAL A O 1
ATOM 768 N N . THR A 1 99 ? -4.716 0.209 24.242 1.00 92.12 99 THR A N 1
ATOM 769 C CA . THR A 1 99 ? -3.337 -0.246 24.491 1.00 92.12 99 THR A CA 1
ATOM 770 C C . THR A 1 99 ? -2.678 -0.784 23.226 1.00 92.12 99 THR A C 1
ATOM 772 O O . THR A 1 99 ? -1.480 -0.590 23.026 1.00 92.12 99 THR A O 1
ATOM 775 N N . ALA A 1 100 ? -3.455 -1.432 22.356 1.00 90.69 100 ALA A N 1
ATOM 776 C CA . ALA A 1 100 ? -3.011 -1.908 21.051 1.00 90.69 100 ALA A CA 1
ATOM 777 C C . ALA A 1 100 ? -4.190 -2.008 20.076 1.00 90.69 100 ALA A C 1
ATOM 779 O O . ALA A 1 100 ? -5.329 -2.243 20.481 1.00 90.69 100 ALA A O 1
ATOM 780 N N . ALA A 1 101 ? -3.914 -1.865 18.782 1.00 87.75 101 ALA A N 1
ATOM 781 C CA . ALA A 1 101 ? -4.892 -2.102 17.729 1.00 87.75 101 ALA A CA 1
ATOM 782 C C . ALA A 1 101 ? -4.204 -2.599 16.455 1.00 87.75 101 ALA A C 1
ATOM 784 O O . ALA A 1 101 ? -3.079 -2.192 16.166 1.00 87.75 101 ALA A O 1
ATOM 785 N N . ASP A 1 102 ? -4.889 -3.452 15.697 1.00 88.31 102 ASP A N 1
ATOM 786 C CA . ASP A 1 102 ? -4.430 -3.910 14.384 1.00 88.31 102 ASP A CA 1
ATOM 787 C C . ASP A 1 102 ? -5.614 -4.161 13.442 1.00 88.31 102 ASP A C 1
ATOM 789 O O . ASP A 1 102 ? -6.740 -4.447 13.861 1.00 88.31 102 ASP A O 1
ATOM 793 N N . SER A 1 103 ? -5.362 -4.035 12.147 1.00 85.19 103 SER A N 1
ATOM 794 C CA . SER A 1 103 ? -6.316 -4.375 11.099 1.00 85.19 103 SER A CA 1
ATOM 795 C C . SER A 1 103 ? -6.572 -5.884 11.047 1.00 85.19 103 SER A C 1
ATOM 797 O O . SER A 1 103 ? -5.672 -6.697 11.244 1.00 85.19 103 SER A O 1
ATOM 799 N N . TRP A 1 104 ? -7.812 -6.278 10.754 1.00 85.19 104 TRP A N 1
ATOM 800 C CA . TRP A 1 104 ? -8.191 -7.683 10.620 1.00 85.19 104 TRP A CA 1
ATOM 801 C C . TRP A 1 104 ? -9.089 -7.934 9.404 1.00 85.19 104 TRP A C 1
ATOM 803 O O . TRP A 1 104 ? -10.310 -7.735 9.416 1.00 85.19 104 TRP A O 1
ATOM 813 N N . GLY A 1 105 ? -8.492 -8.459 8.336 1.00 80.50 105 GLY A N 1
ATOM 814 C CA . GLY A 1 105 ? -9.169 -8.611 7.049 1.00 80.50 105 GLY A CA 1
ATOM 815 C C . GLY A 1 105 ? -9.441 -7.257 6.389 1.00 80.50 105 GLY A C 1
ATOM 816 O O . GLY A 1 105 ? -8.737 -6.287 6.642 1.00 80.50 105 GLY A O 1
ATOM 817 N N . GLU A 1 106 ? -10.454 -7.191 5.525 1.00 75.88 106 GLU A N 1
ATOM 818 C CA . GLU A 1 106 ? -10.624 -6.030 4.638 1.00 75.88 106 GLU A CA 1
ATOM 819 C C . GLU A 1 106 ? -11.199 -4.785 5.323 1.00 75.88 106 GLU A C 1
ATOM 821 O O . GLU A 1 106 ? -10.900 -3.674 4.901 1.00 75.88 106 GLU A O 1
ATOM 826 N N . ASN A 1 107 ? -12.026 -4.938 6.363 1.00 77.31 107 ASN A N 1
ATOM 827 C CA . ASN A 1 107 ? -12.776 -3.802 6.912 1.00 77.31 107 ASN A CA 1
ATOM 828 C C . ASN A 1 107 ? -13.081 -3.922 8.410 1.00 77.31 107 ASN A C 1
ATOM 830 O O . ASN A 1 107 ? -14.141 -3.501 8.883 1.00 77.31 107 ASN A O 1
ATOM 834 N N . ARG A 1 108 ? -12.176 -4.561 9.157 1.00 84.62 108 ARG A N 1
ATOM 835 C CA . ARG A 1 108 ? -12.292 -4.683 10.612 1.00 84.62 108 ARG A CA 1
ATOM 836 C C . ARG A 1 108 ? -11.014 -4.241 11.298 1.00 84.62 108 ARG A C 1
ATOM 838 O O . ARG A 1 108 ? -9.922 -4.395 10.754 1.00 84.62 108 ARG A O 1
ATOM 845 N N . LEU A 1 109 ? -11.183 -3.731 12.505 1.00 86.81 109 LEU A N 1
ATOM 846 C CA . LEU A 1 109 ? -10.120 -3.345 13.415 1.00 86.81 10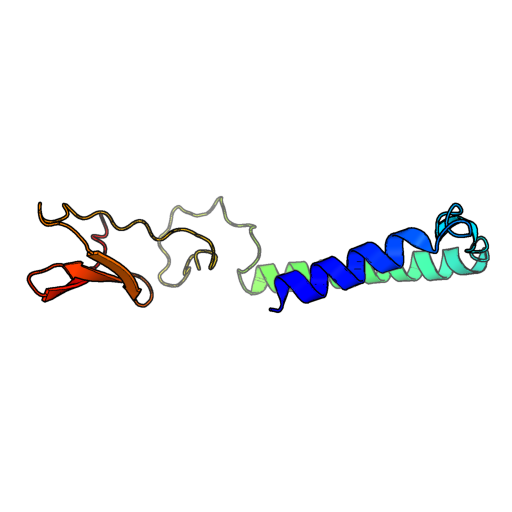9 LEU A CA 1
ATOM 847 C C . LEU A 1 109 ? -10.286 -4.155 14.700 1.00 86.81 109 LEU A C 1
ATOM 849 O O . LEU A 1 109 ? -11.373 -4.183 15.279 1.00 86.81 109 LEU A O 1
ATOM 853 N N . ILE A 1 110 ? -9.222 -4.820 15.135 1.00 90.25 110 ILE A N 1
ATOM 854 C CA . ILE A 1 110 ? -9.141 -5.413 16.467 1.00 90.25 110 ILE A CA 1
ATOM 855 C C . ILE A 1 110 ? -8.548 -4.362 17.393 1.00 90.25 110 ILE A C 1
ATOM 857 O O . ILE A 1 110 ? -7.500 -3.794 17.096 1.00 90.25 110 ILE A O 1
ATOM 861 N N . VAL A 1 111 ? -9.219 -4.115 18.513 1.00 90.19 111 VAL A N 1
ATOM 862 C CA . VAL A 1 111 ? -8.812 -3.134 19.520 1.00 90.19 111 VAL A CA 1
ATOM 863 C C . VAL A 1 111 ? -8.690 -3.835 20.863 1.00 90.19 111 VAL A C 1
ATOM 865 O O . VAL A 1 111 ? -9.635 -4.483 21.310 1.00 90.19 111 VAL A O 1
ATOM 868 N N . ALA A 1 112 ? -7.537 -3.698 21.508 1.00 91.50 112 ALA A N 1
ATOM 869 C CA . ALA A 1 112 ? -7.314 -4.116 22.882 1.00 91.50 112 ALA A CA 1
ATOM 870 C C . ALA A 1 112 ? -7.377 -2.895 23.810 1.00 91.50 112 ALA A C 1
ATOM 872 O O . ALA A 1 112 ? -6.715 -1.879 23.580 1.00 91.50 112 ALA A O 1
ATOM 873 N N . ALA A 1 113 ? -8.177 -3.020 24.862 1.00 89.88 113 ALA A N 1
ATOM 874 C CA . ALA A 1 113 ? -8.280 -2.083 25.970 1.00 89.88 113 ALA A CA 1
ATOM 875 C C . ALA A 1 113 ? -8.146 -2.856 27.291 1.00 89.88 113 ALA A C 1
ATOM 877 O O . ALA A 1 113 ? -8.121 -4.088 27.300 1.00 89.88 113 ALA A O 1
ATOM 878 N N . GLU A 1 114 ? -8.071 -2.145 28.415 1.00 89.69 114 GLU A N 1
ATOM 879 C CA . GLU A 1 114 ? -7.946 -2.775 29.741 1.00 89.69 114 GLU A CA 1
ATOM 880 C C . GLU A 1 114 ? -9.106 -3.727 30.068 1.00 89.69 114 GLU A C 1
ATOM 882 O O . GLU A 1 114 ? -8.926 -4.723 30.764 1.00 89.69 114 GLU A O 1
ATOM 887 N N . GLU A 1 115 ? -10.289 -3.449 29.527 1.00 87.75 115 GLU A N 1
ATOM 888 C CA . GLU A 1 115 ? -11.515 -4.207 29.789 1.00 87.75 115 GLU A CA 1
ATOM 889 C C . GLU A 1 115 ? -11.689 -5.421 28.869 1.00 87.75 115 GLU A C 1
ATOM 891 O O . GLU A 1 115 ? -12.529 -6.283 29.132 1.00 87.75 115 GLU A O 1
ATOM 896 N N . GLY A 1 116 ? -10.891 -5.517 27.801 1.00 89.25 116 GLY A N 1
ATOM 897 C CA . GLY A 1 116 ? -10.945 -6.643 26.881 1.00 89.25 116 GLY A CA 1
ATOM 898 C C . GLY A 1 116 ? -10.554 -6.310 25.446 1.00 89.25 116 GLY A C 1
ATOM 899 O O . GLY A 1 116 ? -9.958 -5.277 25.138 1.00 89.25 116 GLY A O 1
ATOM 900 N N . THR A 1 117 ? -10.883 -7.239 24.550 1.00 90.69 117 THR A N 1
ATOM 901 C CA . THR A 1 117 ? -10.606 -7.136 23.115 1.00 90.69 117 THR A CA 1
ATOM 902 C C . THR A 1 117 ? -11.908 -7.043 22.333 1.00 90.69 117 THR A C 1
ATOM 904 O O . THR A 1 117 ? -12.815 -7.853 22.521 1.00 90.69 117 THR A O 1
ATOM 907 N N . TYR A 1 118 ? -11.983 -6.076 21.423 1.00 86.94 118 TYR A N 1
ATOM 908 C CA . TYR A 1 118 ? -13.173 -5.757 20.642 1.00 86.94 118 TYR A CA 1
ATOM 909 C C . TYR A 1 118 ? -12.863 -5.834 19.147 1.00 86.94 118 TYR A C 1
ATOM 911 O O . TYR A 1 118 ? -11.760 -5.500 18.713 1.00 86.94 118 TYR A O 1
ATOM 919 N N . ILE A 1 119 ? -13.854 -6.243 18.353 1.00 88.12 119 ILE A N 1
ATOM 920 C CA . ILE A 1 119 ? -13.803 -6.172 16.890 1.00 88.12 119 ILE A CA 1
ATOM 921 C C . ILE A 1 119 ? -14.727 -5.043 16.451 1.00 88.12 119 ILE A C 1
ATOM 923 O O . ILE A 1 119 ? -15.935 -5.103 16.675 1.00 88.12 119 ILE A O 1
ATOM 927 N N . MET A 1 120 ? -14.160 -4.032 15.805 1.00 81.94 120 MET A N 1
ATOM 928 C CA . MET A 1 120 ? -14.898 -2.927 15.202 1.00 81.94 120 MET A CA 1
ATOM 929 C C . MET A 1 120 ? -14.970 -3.127 13.688 1.00 81.94 120 MET A C 1
ATOM 931 O O . MET A 1 120 ? -13.989 -3.532 13.067 1.00 81.94 120 MET A O 1
ATOM 935 N N . ALA A 1 121 ? -16.127 -2.846 13.092 1.00 77.19 121 ALA A N 1
ATOM 936 C CA . ALA A 1 121 ? -16.304 -2.800 11.643 1.00 77.19 121 ALA A CA 1
ATOM 937 C C . ALA A 1 121 ? -16.448 -1.343 11.195 1.00 77.19 121 ALA A C 1
ATOM 939 O O . ALA A 1 121 ? -17.026 -0.527 11.913 1.00 77.19 121 ALA A O 1
ATOM 940 N N . THR A 1 122 ? -15.934 -1.012 10.014 1.00 68.69 122 THR A N 1
ATOM 941 C CA . THR A 1 122 ? -16.103 0.331 9.447 1.00 68.69 122 THR A CA 1
ATOM 942 C C . THR A 1 122 ? -17.578 0.583 9.130 1.00 68.69 122 THR A C 1
ATOM 944 O O . THR A 1 122 ? -18.208 -0.211 8.428 1.00 68.69 122 THR A O 1
ATOM 947 N N . LEU A 1 123 ? -18.124 1.700 9.616 1.00 58.34 123 LEU A N 1
ATOM 948 C CA . LEU A 1 123 ? -19.400 2.231 9.141 1.00 58.34 123 LEU A CA 1
ATOM 949 C C . LEU A 1 123 ? -19.211 2.709 7.698 1.00 58.34 123 LEU A C 1
ATOM 951 O O . LEU A 1 123 ? -18.467 3.655 7.446 1.00 58.34 123 LEU A O 1
ATOM 955 N N . ILE A 1 124 ? -19.863 2.035 6.753 1.00 53.53 124 ILE A N 1
ATOM 956 C CA . ILE A 1 124 ? -20.026 2.553 5.395 1.00 53.53 124 ILE A CA 1
ATOM 957 C C . ILE A 1 124 ? -21.132 3.609 5.493 1.00 53.53 124 ILE A C 1
ATOM 959 O O . ILE A 1 124 ? -22.269 3.256 5.811 1.00 53.53 124 ILE A O 1
ATOM 963 N N . VAL A 1 125 ? -20.783 4.884 5.306 1.00 47.50 125 VAL A N 1
ATOM 964 C CA . VAL A 1 125 ? -21.756 5.973 5.099 1.00 47.50 125 VAL A CA 1
ATOM 965 C C . VAL A 1 125 ? -22.149 6.002 3.631 1.00 47.50 125 VAL A C 1
ATOM 967 O O . VAL A 1 125 ? -21.226 5.896 2.792 1.00 47.50 125 VAL A O 1
#

Sequence (125 aa):
MLIKDLYSEHMTDARMTMLNRRAFSDVLADTPRHSRLKEDSRQIEFVRIGQALKLEAIVRGDAPTSLASAGGVSPGVVFKRSPWEANCFYPVFPAQAVTAADSWGENRLIVAAEEGTYIMATLIV